Protein AF-A0A660UZK0-F1 (afdb_monomer_lite)

Radius of gyration: 23.17 Å; chains: 1; bounding box: 62×31×58 Å

Structure (mmCIF, N/CA/C/O backbone):
data_AF-A0A660UZK0-F1
#
_entry.id   AF-A0A660UZK0-F1
#
loop_
_atom_site.group_PDB
_atom_site.id
_atom_site.type_symbol
_atom_site.label_atom_id
_atom_site.label_alt_id
_atom_site.label_comp_id
_atom_site.label_asym_id
_atom_site.label_entity_id
_atom_site.label_seq_id
_atom_site.pdbx_PDB_ins_code
_atom_site.Cartn_x
_atom_site.Cartn_y
_atom_site.Cartn_z
_atom_site.occupancy
_atom_site.B_iso_or_equiv
_atom_site.auth_seq_id
_atom_site.auth_comp_id
_atom_site.auth_asym_id
_atom_site.auth_atom_id
_atom_site.pdbx_PDB_model_num
ATOM 1 N N . MET A 1 1 ? -9.752 9.242 16.791 1.00 92.81 1 MET A N 1
ATOM 2 C CA . MET A 1 1 ? -8.779 8.262 16.269 1.00 92.81 1 MET A CA 1
ATOM 3 C C . MET A 1 1 ? -9.130 7.954 14.830 1.00 92.81 1 MET A C 1
ATOM 5 O O . MET A 1 1 ? -10.308 8.045 14.494 1.00 92.81 1 MET A O 1
ATOM 9 N N . LEU A 1 2 ? -8.130 7.641 14.015 1.00 97.62 2 LEU A N 1
ATOM 10 C CA . LEU A 1 2 ? -8.290 7.288 12.608 1.00 97.62 2 LEU A CA 1
ATOM 11 C C . LEU A 1 2 ? -8.105 5.788 12.406 1.00 97.62 2 LEU A C 1
ATOM 13 O O . LEU A 1 2 ? -7.345 5.146 13.135 1.00 97.62 2 LEU A O 1
ATOM 17 N N . TYR A 1 3 ? -8.766 5.262 11.387 1.00 98.38 3 TYR A N 1
ATOM 18 C CA . TYR A 1 3 ? -8.668 3.874 10.959 1.00 98.38 3 TYR A CA 1
ATOM 19 C C . TYR A 1 3 ? -8.408 3.836 9.459 1.00 98.38 3 TYR A C 1
ATOM 21 O O . TYR A 1 3 ? -8.894 4.701 8.731 1.00 98.38 3 TYR A O 1
ATOM 29 N N . LEU A 1 4 ? -7.629 2.856 9.010 1.00 98.44 4 LEU A N 1
ATOM 30 C CA . LEU A 1 4 ? -7.339 2.624 7.598 1.00 98.44 4 LEU A CA 1
ATOM 31 C C . LEU A 1 4 ? -8.000 1.314 7.173 1.00 98.44 4 LEU A C 1
ATOM 33 O O . LEU A 1 4 ? -7.702 0.284 7.768 1.00 98.44 4 LEU A O 1
ATOM 37 N N . ARG A 1 5 ? -8.841 1.326 6.140 1.00 98.38 5 ARG A N 1
ATOM 38 C CA . ARG A 1 5 ? -9.357 0.108 5.491 1.00 98.38 5 ARG A CA 1
ATOM 39 C C . ARG A 1 5 ? -8.736 -0.036 4.112 1.00 98.38 5 ARG A C 1
ATOM 41 O O . ARG A 1 5 ? -8.718 0.939 3.366 1.00 98.38 5 ARG A O 1
ATOM 48 N N . LEU A 1 6 ? -8.290 -1.245 3.780 1.00 98.31 6 LEU A N 1
ATOM 49 C CA . LEU A 1 6 ? -7.852 -1.627 2.436 1.00 98.31 6 LEU A CA 1
ATOM 50 C C . LEU A 1 6 ? -8.943 -2.456 1.751 1.00 98.31 6 LEU A C 1
ATOM 52 O O . LEU A 1 6 ? -9.586 -3.277 2.409 1.00 98.31 6 LEU A O 1
ATOM 56 N N . PHE A 1 7 ? -9.177 -2.242 0.460 1.00 97.56 7 PHE A N 1
ATOM 57 C CA . PHE A 1 7 ? -10.188 -2.978 -0.304 1.00 97.56 7 PHE A CA 1
ATOM 58 C C . PHE A 1 7 ? -9.893 -2.929 -1.808 1.00 97.56 7 PHE A C 1
ATOM 60 O O . PHE A 1 7 ? -8.920 -2.315 -2.249 1.00 97.56 7 PHE A O 1
ATOM 67 N N . HIS A 1 8 ? -10.691 -3.660 -2.581 1.00 96.38 8 HIS A N 1
ATOM 68 C CA . HIS A 1 8 ? -10.450 -3.905 -4.002 1.00 96.38 8 HIS A CA 1
ATOM 69 C C . HIS A 1 8 ? -9.089 -4.559 -4.275 1.00 96.38 8 HIS A C 1
ATOM 71 O O . HIS A 1 8 ? -8.261 -4.074 -5.048 1.00 96.38 8 HIS A O 1
ATOM 77 N N . GLY A 1 9 ? -8.839 -5.651 -3.552 1.00 96.50 9 GLY A N 1
ATOM 78 C CA . GLY A 1 9 ? -7.602 -6.417 -3.585 1.00 96.50 9 GLY A CA 1
ATOM 79 C C . GLY A 1 9 ? -7.516 -7.429 -4.727 1.00 96.50 9 GLY A C 1
ATOM 80 O O . GLY A 1 9 ? -8.504 -8.071 -5.084 1.00 96.50 9 GLY A O 1
ATOM 81 N N . ARG A 1 10 ? -6.296 -7.609 -5.242 1.00 94.69 10 ARG A N 1
ATOM 82 C CA . ARG A 1 10 ? -5.900 -8.609 -6.251 1.00 94.69 10 ARG A CA 1
ATOM 83 C C . ARG A 1 10 ? -4.543 -9.214 -5.916 1.00 94.69 10 ARG A C 1
ATOM 85 O O . ARG A 1 10 ? -3.696 -8.552 -5.321 1.00 94.69 10 ARG A O 1
ATOM 92 N N . THR A 1 11 ? -4.320 -10.472 -6.285 1.00 93.62 11 THR A N 1
ATOM 93 C CA . THR A 1 11 ? -3.037 -11.159 -6.031 1.00 93.62 11 THR A CA 1
ATOM 94 C C . THR A 1 11 ? -2.010 -10.925 -7.137 1.00 93.62 11 THR A C 1
ATOM 96 O O . THR A 1 11 ? -0.811 -11.044 -6.894 1.00 93.62 11 THR A O 1
ATOM 99 N N . ASP A 1 12 ? -2.468 -10.584 -8.344 1.00 89.62 12 ASP A N 1
ATOM 100 C CA . ASP A 1 12 ? -1.622 -10.113 -9.439 1.00 89.62 12 ASP A CA 1
ATOM 101 C C . ASP A 1 12 ? -1.961 -8.639 -9.730 1.00 89.62 12 ASP A C 1
ATOM 103 O O . ASP A 1 12 ? -3.093 -8.341 -10.115 1.00 89.62 12 ASP A O 1
ATOM 107 N N . PRO A 1 13 ? -1.020 -7.695 -9.542 1.00 86.88 13 PRO A N 1
ATOM 108 C CA . PRO A 1 13 ? -1.272 -6.274 -9.776 1.00 86.88 13 PRO A CA 1
ATOM 109 C C . PRO A 1 13 ? -1.519 -5.933 -11.253 1.00 86.88 13 PRO A C 1
ATOM 111 O O . PRO A 1 13 ? -2.005 -4.843 -11.537 1.00 86.88 13 PRO A O 1
ATOM 114 N N . ALA A 1 14 ? -1.176 -6.824 -12.191 1.00 84.44 14 ALA A N 1
ATOM 115 C CA . ALA A 1 14 ? -1.441 -6.650 -13.621 1.00 84.44 14 ALA A CA 1
ATOM 116 C C . ALA A 1 14 ? -2.736 -7.338 -14.084 1.00 84.44 14 ALA A C 1
ATOM 118 O O . ALA A 1 14 ? -3.030 -7.341 -15.280 1.00 84.44 14 ALA A O 1
ATOM 119 N N . GLN A 1 15 ? -3.483 -7.950 -13.162 1.00 84.81 15 GLN A N 1
ATOM 120 C CA . GLN A 1 15 ? -4.738 -8.615 -13.472 1.00 84.81 15 GLN A CA 1
ATOM 121 C C . GLN A 1 15 ? -5.781 -7.603 -13.956 1.00 84.81 15 GLN A C 1
ATOM 123 O O . GLN A 1 15 ? -6.086 -6.642 -13.251 1.00 84.81 15 GLN A O 1
ATOM 128 N N . ASP A 1 16 ? -6.360 -7.865 -15.128 1.00 86.62 16 ASP A N 1
ATOM 129 C CA . ASP A 1 16 ? -7.579 -7.192 -15.574 1.00 86.62 16 ASP A CA 1
ATOM 130 C C . ASP A 1 16 ? -8.767 -7.728 -14.763 1.00 86.62 16 ASP A C 1
ATOM 132 O O . ASP A 1 16 ? -8.907 -8.946 -14.590 1.00 86.62 16 ASP A O 1
ATOM 136 N N . MET A 1 17 ? -9.566 -6.829 -14.193 1.00 83.94 17 MET A N 1
ATOM 137 C CA . MET A 1 17 ? -10.602 -7.181 -13.224 1.00 83.94 17 MET A CA 1
ATOM 138 C C . MET A 1 17 ? -11.983 -6.782 -13.722 1.00 83.94 17 MET A C 1
ATOM 140 O O . MET A 1 17 ? -12.270 -5.602 -13.903 1.00 83.94 17 MET A O 1
ATOM 144 N N . ASP A 1 18 ? -12.853 -7.782 -13.850 1.00 86.81 18 ASP A N 1
ATOM 145 C CA . ASP A 1 18 ? -14.272 -7.599 -14.167 1.00 86.81 18 ASP A CA 1
ATOM 146 C C . ASP A 1 18 ? -15.151 -7.461 -12.904 1.00 86.81 18 ASP A C 1
ATOM 148 O O . ASP A 1 18 ? -16.352 -7.200 -13.002 1.00 86.81 18 ASP A O 1
ATOM 152 N N . ASP A 1 19 ? -14.575 -7.655 -11.711 1.00 91.62 19 ASP A N 1
ATOM 153 C CA . ASP A 1 19 ? -15.240 -7.528 -10.412 1.00 91.62 19 ASP A CA 1
ATOM 154 C C . ASP A 1 19 ? -14.533 -6.518 -9.486 1.00 91.62 19 ASP A C 1
ATOM 156 O O . ASP A 1 19 ? -13.556 -5.868 -9.856 1.00 91.62 19 ASP A O 1
ATOM 160 N N . TRP A 1 20 ? -15.060 -6.359 -8.268 1.00 92.31 20 TRP A N 1
ATOM 161 C CA . TRP A 1 20 ? -14.530 -5.431 -7.267 1.00 92.31 20 TRP A CA 1
ATOM 162 C C . TRP A 1 20 ? -13.348 -5.994 -6.464 1.00 92.31 20 TRP A C 1
ATOM 164 O O . TRP A 1 20 ? -12.803 -5.274 -5.640 1.00 92.31 20 TRP A O 1
ATOM 174 N N . GLY A 1 21 ? -12.935 -7.248 -6.655 1.00 95.19 21 GLY A N 1
ATOM 175 C CA . GLY A 1 21 ? -11.839 -7.864 -5.902 1.00 95.19 21 GLY A CA 1
ATOM 176 C C . GLY A 1 21 ? -12.131 -8.159 -4.430 1.00 95.19 21 GLY A C 1
ATOM 177 O O . GLY A 1 21 ? -13.281 -8.261 -3.999 1.00 95.19 21 GLY A O 1
ATOM 178 N N . SER A 1 22 ? -11.066 -8.366 -3.650 1.00 95.81 22 SER A N 1
ATOM 179 C CA . SER A 1 22 ? -11.168 -8.788 -2.247 1.00 95.81 22 SER A CA 1
ATOM 180 C C . SER A 1 22 ? -11.141 -7.622 -1.262 1.00 95.81 22 SER A C 1
ATOM 182 O O . SER A 1 22 ? -10.348 -6.688 -1.401 1.00 95.81 22 SER A O 1
ATOM 184 N N . ASP A 1 23 ? -11.921 -7.732 -0.190 1.00 97.00 23 ASP A N 1
ATOM 185 C CA . ASP A 1 23 ? -11.755 -6.879 0.984 1.00 97.00 23 ASP A CA 1
ATOM 186 C C . ASP A 1 23 ? -10.453 -7.183 1.728 1.00 97.00 23 ASP A C 1
ATOM 188 O O . ASP A 1 23 ? -9.996 -8.327 1.789 1.00 97.00 23 ASP A O 1
ATOM 192 N N . GLY A 1 24 ? -9.865 -6.136 2.300 1.00 97.38 24 GLY A N 1
ATOM 193 C CA . GLY A 1 24 ? -8.627 -6.194 3.058 1.00 97.38 24 GLY A CA 1
ATOM 194 C C . GLY A 1 24 ? -8.803 -5.913 4.549 1.00 97.38 24 GLY A C 1
ATOM 195 O O . GLY A 1 24 ? -9.921 -5.823 5.065 1.00 97.38 24 GLY A O 1
ATOM 196 N N . PRO A 1 25 ? -7.680 -5.783 5.271 1.00 98.31 25 PRO A N 1
ATOM 197 C CA . PRO A 1 25 ? -7.691 -5.482 6.693 1.00 98.31 25 PRO A CA 1
ATOM 198 C C . PRO A 1 25 ? -8.172 -4.057 6.986 1.00 98.31 25 PRO A C 1
ATOM 200 O O . PRO A 1 25 ? -8.035 -3.136 6.175 1.00 98.31 25 PRO A O 1
ATOM 203 N N . VAL A 1 26 ? -8.666 -3.880 8.212 1.00 98.62 26 VAL A N 1
ATOM 204 C CA . VAL A 1 26 ? -8.851 -2.568 8.837 1.00 98.62 26 VAL A CA 1
ATOM 205 C C . VAL A 1 26 ? -7.839 -2.408 9.961 1.00 98.62 26 VAL A C 1
ATOM 207 O O . VAL A 1 26 ? -7.800 -3.227 10.876 1.00 98.62 26 VAL A O 1
ATOM 210 N N . PHE A 1 27 ? -7.034 -1.355 9.913 1.00 98.44 27 PHE A N 1
ATOM 211 C CA . PHE A 1 27 ? -6.002 -1.063 10.898 1.00 98.44 27 PHE A CA 1
ATOM 212 C C . PHE A 1 27 ? -6.338 0.179 11.720 1.00 98.44 27 PHE A C 1
ATOM 214 O O . PHE A 1 27 ? -7.015 1.096 11.255 1.00 98.44 27 PHE A O 1
ATOM 221 N N . GLY A 1 28 ? -5.811 0.218 12.938 1.00 97.12 28 GLY A N 1
ATOM 222 C CA . GLY A 1 28 ? -5.932 1.339 13.859 1.00 97.12 28 GLY A CA 1
ATOM 223 C C . GLY A 1 28 ? -6.148 0.870 15.297 1.00 97.12 28 GLY A C 1
ATOM 224 O O . GLY A 1 28 ? -6.142 -0.333 15.567 1.00 97.12 28 GLY A O 1
ATOM 225 N N . PRO A 1 29 ? -6.360 1.808 16.231 1.00 97.75 29 PRO A N 1
ATOM 226 C CA . PRO A 1 29 ? -6.466 3.253 16.012 1.00 97.75 29 PRO A CA 1
ATOM 227 C C . PRO A 1 29 ? -5.118 3.940 15.728 1.00 97.75 29 PRO A C 1
ATOM 229 O O . PRO A 1 29 ? -4.108 3.617 16.347 1.00 97.75 29 PRO A O 1
ATOM 232 N N . TYR A 1 30 ? -5.135 4.953 14.860 1.00 98.12 30 TYR A N 1
ATOM 233 C CA . TYR A 1 30 ? -3.993 5.822 14.559 1.00 98.12 30 TYR A CA 1
ATOM 234 C C . TYR A 1 30 ? -4.277 7.292 14.887 1.00 98.12 30 TYR A C 1
ATOM 236 O O . TYR A 1 30 ? -5.423 7.755 14.864 1.00 98.12 30 TYR A O 1
ATOM 244 N N . LEU A 1 31 ? -3.213 8.036 15.187 1.00 97.69 31 LEU A N 1
ATOM 245 C CA . LEU A 1 31 ? -3.231 9.483 15.400 1.00 97.69 31 LEU A CA 1
ATOM 246 C C . LEU A 1 31 ? -3.283 10.251 14.076 1.00 97.69 31 LEU A C 1
ATOM 248 O O . LEU A 1 31 ? -3.973 11.262 13.976 1.00 97.69 31 LEU A O 1
ATOM 252 N N . PHE A 1 32 ? -2.561 9.766 13.065 1.00 96.62 32 PHE A N 1
ATOM 253 C CA . PHE A 1 32 ? -2.515 10.354 11.730 1.00 96.62 32 PHE A CA 1
ATOM 254 C C . PHE A 1 32 ? -2.322 9.273 10.664 1.00 96.62 32 PHE A C 1
ATOM 256 O O . PHE A 1 32 ? -1.793 8.197 10.941 1.00 96.62 32 PHE A O 1
ATOM 263 N N . CYS A 1 33 ? -2.700 9.606 9.433 1.00 97.12 33 CYS A N 1
ATOM 264 C CA . CYS A 1 33 ? -2.328 8.886 8.224 1.00 97.12 33 CYS A CA 1
ATOM 265 C C . CYS A 1 33 ? -1.784 9.914 7.232 1.00 97.12 33 CYS A C 1
ATOM 267 O O . CYS A 1 33 ? -2.460 10.906 6.957 1.00 97.12 33 CYS A O 1
ATOM 269 N N . HIS A 1 34 ? -0.581 9.703 6.702 1.00 94.69 34 HIS A N 1
ATOM 270 C CA . HIS A 1 34 ? -0.047 10.548 5.635 1.00 94.69 34 HIS A CA 1
ATOM 271 C C . HIS A 1 34 ? 0.482 9.716 4.473 1.00 94.69 34 HIS A C 1
ATOM 273 O O . HIS A 1 34 ? 1.009 8.622 4.661 1.00 94.69 34 HIS A O 1
ATOM 279 N N . THR A 1 35 ? 0.325 10.255 3.269 1.00 93.38 35 THR A N 1
ATOM 280 C CA . THR A 1 35 ? 0.879 9.668 2.049 1.00 93.38 35 THR A CA 1
ATOM 281 C C . THR A 1 35 ? 2.083 10.493 1.635 1.00 93.38 35 THR A C 1
ATOM 283 O O . THR A 1 35 ? 1.978 11.717 1.538 1.00 93.38 35 THR A O 1
ATOM 286 N N . THR A 1 36 ? 3.216 9.844 1.391 1.00 89.06 36 THR A N 1
ATOM 287 C CA . THR A 1 36 ? 4.448 10.518 0.961 1.00 89.06 36 THR A CA 1
ATOM 288 C C . THR A 1 36 ? 4.806 10.059 -0.446 1.00 89.06 36 THR A C 1
ATOM 290 O O . THR A 1 36 ? 4.913 8.861 -0.683 1.00 89.06 36 THR A O 1
ATOM 293 N N . TYR A 1 37 ? 4.936 11.008 -1.382 1.00 87.19 37 TYR A N 1
ATOM 294 C CA . TYR A 1 37 ? 5.317 10.792 -2.792 1.00 87.19 37 TYR A CA 1
ATOM 295 C C . TYR A 1 37 ? 4.590 9.642 -3.506 1.00 87.19 37 TYR A C 1
ATOM 297 O O . TYR A 1 37 ? 5.157 9.012 -4.392 1.00 87.19 37 TYR A O 1
ATOM 305 N N . ASN A 1 38 ? 3.351 9.345 -3.099 1.00 83.62 38 ASN A N 1
ATOM 306 C CA . ASN A 1 38 ? 2.580 8.206 -3.597 1.00 83.62 38 ASN A CA 1
ATOM 307 C C . ASN A 1 38 ? 3.327 6.855 -3.513 1.00 83.62 38 ASN A C 1
ATOM 309 O O . ASN A 1 38 ? 3.069 5.951 -4.298 1.00 83.62 38 ASN A O 1
ATOM 313 N N . CYS A 1 39 ? 4.279 6.718 -2.584 1.00 85.88 39 CYS A N 1
ATOM 314 C CA . CYS A 1 39 ? 5.099 5.514 -2.440 1.00 85.88 39 CYS A CA 1
ATOM 315 C C . CYS A 1 39 ? 4.944 4.851 -1.067 1.00 85.88 39 CYS A C 1
ATOM 317 O O . CYS A 1 39 ? 5.149 3.642 -0.940 1.00 85.88 39 CYS A O 1
ATOM 319 N N . SER A 1 40 ? 4.532 5.604 -0.045 1.00 92.12 40 SER A N 1
ATOM 320 C CA . SER A 1 40 ? 4.217 5.034 1.262 1.00 92.12 40 SER A CA 1
ATOM 321 C C . SER A 1 40 ? 3.051 5.724 1.959 1.00 92.12 40 SER A C 1
ATOM 323 O O . SER A 1 40 ? 2.864 6.943 1.867 1.00 92.12 40 SER A O 1
ATOM 325 N N . LEU A 1 41 ? 2.287 4.912 2.689 1.00 96.38 41 LEU A N 1
ATOM 326 C CA . LEU A 1 41 ? 1.341 5.350 3.705 1.00 96.38 41 LEU A CA 1
ATOM 327 C C . LEU A 1 41 ? 1.994 5.130 5.062 1.00 96.38 41 LEU A C 1
ATOM 329 O O . LEU A 1 41 ? 2.370 3.998 5.374 1.00 96.38 41 LEU A O 1
ATOM 333 N N . ARG A 1 42 ? 2.093 6.175 5.886 1.00 97.06 42 ARG A N 1
ATOM 334 C CA . ARG A 1 42 ? 2.512 6.007 7.283 1.00 97.06 42 ARG A CA 1
ATOM 335 C C . ARG A 1 42 ? 1.408 6.361 8.258 1.00 97.06 42 ARG A C 1
ATOM 337 O O . ARG A 1 42 ? 0.669 7.331 8.066 1.00 97.06 42 ARG A O 1
ATOM 344 N N . LEU A 1 43 ? 1.332 5.550 9.301 1.00 97.81 43 LEU A N 1
ATOM 345 C CA . LEU A 1 43 ? 0.234 5.483 10.246 1.00 97.81 43 LEU A CA 1
ATOM 346 C C . LEU A 1 43 ? 0.807 5.700 11.647 1.00 97.81 43 LEU A C 1
ATOM 348 O O . LEU A 1 43 ? 1.491 4.840 12.204 1.00 97.81 43 LEU A O 1
ATOM 352 N N . GLY A 1 44 ? 0.588 6.895 12.191 1.00 97.44 44 GLY A N 1
ATOM 353 C CA . GLY A 1 44 ? 1.143 7.289 13.483 1.00 97.44 44 GLY A CA 1
ATOM 354 C C . GLY A 1 44 ? 0.425 6.612 14.638 1.00 97.44 44 GLY A C 1
ATOM 355 O O . GLY A 1 44 ? -0.792 6.747 14.772 1.00 97.44 44 GLY A O 1
ATOM 356 N N . ARG A 1 45 ? 1.167 5.916 15.493 1.00 96.12 45 ARG A N 1
ATOM 357 C CA . ARG A 1 45 ? 0.642 5.264 16.697 1.00 96.12 45 ARG A CA 1
ATOM 358 C C . ARG A 1 45 ? 0.755 6.182 17.911 1.00 96.12 45 ARG A C 1
ATOM 360 O O . ARG A 1 45 ? 1.469 7.179 17.894 1.00 96.12 45 ARG A O 1
ATOM 367 N N . SER A 1 46 ? 0.046 5.839 18.985 1.00 94.44 46 SER A N 1
ATOM 368 C CA . SER A 1 46 ? 0.054 6.610 20.235 1.00 94.44 46 SER A CA 1
ATOM 369 C C . SER A 1 46 ? 1.330 6.465 21.068 1.00 94.44 46 SER A C 1
ATOM 371 O O . SER A 1 46 ? 1.508 7.207 22.025 1.00 94.44 46 SER A O 1
ATOM 373 N N . ASP A 1 47 ? 2.180 5.491 20.751 1.00 94.00 47 ASP A N 1
ATOM 374 C CA . ASP A 1 47 ? 3.441 5.195 21.439 1.00 94.00 47 ASP A CA 1
ATOM 375 C C . ASP A 1 47 ? 4.661 5.753 20.689 1.00 94.00 47 ASP A C 1
ATOM 377 O O . ASP A 1 47 ? 5.743 5.175 20.746 1.00 94.00 47 ASP A O 1
ATOM 381 N N . ASP A 1 48 ? 4.462 6.838 19.935 1.00 87.00 48 ASP A N 1
ATOM 382 C CA . ASP A 1 48 ? 5.439 7.469 19.033 1.00 87.00 48 ASP A CA 1
ATOM 383 C C . ASP A 1 48 ? 5.964 6.554 17.902 1.00 87.00 48 ASP A C 1
ATOM 385 O O . ASP A 1 48 ? 6.826 6.949 17.113 1.00 87.00 48 ASP A O 1
ATOM 389 N N . GLY A 1 49 ? 5.419 5.339 17.777 1.00 93.06 49 GLY A N 1
ATOM 390 C CA . GLY A 1 49 ? 5.692 4.411 16.687 1.00 93.06 49 GLY A CA 1
ATOM 391 C C . GLY A 1 49 ? 4.967 4.775 15.390 1.00 93.06 49 GLY A C 1
ATOM 392 O O . GLY A 1 49 ? 4.031 5.580 15.358 1.00 93.06 49 GLY A O 1
ATOM 393 N N . CYS A 1 50 ? 5.377 4.137 14.296 1.00 95.56 50 CYS A N 1
ATOM 394 C CA . CYS A 1 50 ? 4.756 4.323 12.993 1.00 95.56 50 CYS A CA 1
ATOM 395 C C . CYS A 1 50 ? 4.668 2.988 12.254 1.00 95.56 50 CYS A C 1
ATOM 397 O O . CYS A 1 50 ? 5.690 2.323 12.070 1.00 95.56 50 CYS A O 1
ATOM 399 N N . ASP A 1 51 ? 3.461 2.616 11.832 1.00 97.50 51 ASP A N 1
ATOM 400 C CA . ASP A 1 51 ? 3.272 1.525 10.877 1.00 97.50 51 ASP A CA 1
ATOM 401 C C . ASP A 1 51 ? 3.394 2.102 9.456 1.00 97.50 51 ASP A C 1
ATOM 403 O O . ASP A 1 51 ? 3.032 3.256 9.211 1.00 97.50 51 ASP A O 1
ATOM 407 N N . GLU A 1 52 ? 3.923 1.323 8.513 1.00 97.19 52 GLU A N 1
ATOM 408 C CA . GLU A 1 52 ? 4.210 1.792 7.155 1.00 97.19 52 GLU A CA 1
ATOM 409 C C . GLU A 1 52 ? 3.774 0.748 6.127 1.00 97.19 52 GLU A C 1
ATOM 411 O O . GLU A 1 52 ? 4.222 -0.396 6.152 1.00 97.19 52 GLU A O 1
ATOM 416 N N . LEU A 1 53 ? 2.905 1.158 5.205 1.00 97.44 53 LEU A N 1
ATOM 417 C CA . LEU A 1 53 ? 2.486 0.353 4.063 1.00 97.44 53 LEU A CA 1
ATOM 418 C C . LEU A 1 53 ? 3.134 0.908 2.798 1.00 97.44 53 LEU A C 1
ATOM 420 O O . LEU A 1 53 ? 3.202 2.123 2.597 1.00 97.44 53 LEU A O 1
ATOM 424 N N . THR A 1 54 ? 3.594 0.010 1.931 1.00 94.38 54 THR A N 1
ATOM 425 C CA . THR A 1 54 ? 4.162 0.394 0.635 1.00 94.38 54 THR A CA 1
ATOM 426 C C . THR A 1 54 ? 3.051 0.514 -0.399 1.00 94.38 54 THR A C 1
ATOM 428 O O . THR A 1 54 ? 2.248 -0.411 -0.548 1.00 94.38 54 THR A O 1
ATOM 431 N N . ILE A 1 55 ? 3.048 1.615 -1.148 1.00 91.81 55 ILE A N 1
ATOM 432 C CA . ILE A 1 55 ? 2.289 1.718 -2.395 1.00 91.81 55 ILE A CA 1
ATOM 433 C C . ILE A 1 55 ? 3.175 1.096 -3.484 1.00 91.81 55 ILE A C 1
ATOM 435 O O . ILE A 1 55 ? 4.224 1.629 -3.842 1.00 91.81 55 ILE A O 1
ATOM 439 N N . ALA A 1 56 ? 2.817 -0.112 -3.910 1.00 84.69 56 ALA A N 1
ATOM 440 C CA . ALA A 1 56 ? 3.508 -0.902 -4.912 1.00 84.69 56 ALA A CA 1
ATOM 441 C C . ALA A 1 56 ? 2.930 -0.649 -6.313 1.00 84.69 56 ALA A C 1
ATOM 443 O O . ALA A 1 56 ? 1.718 -0.647 -6.518 1.00 84.69 56 ALA A O 1
ATOM 444 N N . GLY A 1 57 ? 3.814 -0.514 -7.306 1.00 74.75 57 GLY A N 1
ATOM 445 C CA . GLY A 1 57 ? 3.399 -0.119 -8.654 1.00 74.75 57 GLY A CA 1
ATOM 446 C C . GLY A 1 57 ? 3.028 1.369 -8.709 1.00 74.75 57 GLY A C 1
ATOM 447 O O . GLY A 1 57 ? 3.599 2.143 -7.941 1.00 74.75 57 GLY A O 1
ATOM 448 N N . PRO A 1 58 ? 2.139 1.790 -9.626 1.00 70.94 58 PRO A N 1
ATOM 449 C CA . PRO A 1 58 ? 1.741 3.192 -9.720 1.00 70.94 58 PRO A CA 1
ATOM 450 C C . PRO A 1 58 ? 0.764 3.640 -8.619 1.00 70.94 58 PRO A C 1
ATOM 452 O O . PRO A 1 58 ? 0.753 4.825 -8.296 1.00 70.94 58 PRO A O 1
ATOM 455 N N . ASP A 1 59 ? -0.062 2.746 -8.063 1.00 85.69 59 ASP A N 1
ATOM 456 C CA . ASP A 1 59 ? -1.269 3.169 -7.332 1.00 85.69 59 ASP A CA 1
ATOM 457 C C . ASP A 1 59 ? -1.843 2.171 -6.301 1.00 85.69 59 ASP A C 1
ATOM 459 O O . ASP A 1 59 ? -2.895 2.446 -5.736 1.00 85.69 59 ASP A O 1
ATOM 463 N N . MET A 1 60 ? -1.190 1.040 -5.999 1.00 93.81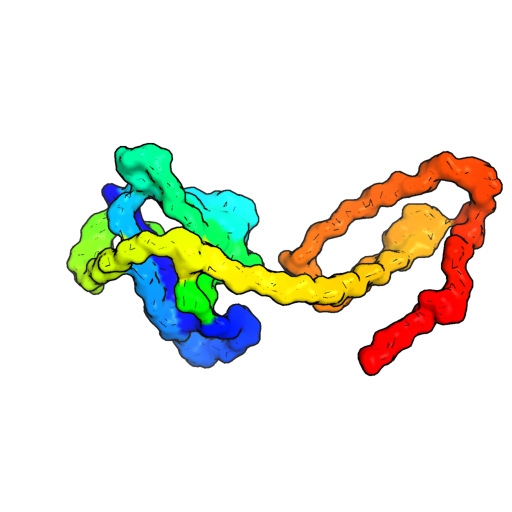 60 MET A N 1
ATOM 464 C CA . MET A 1 60 ? -1.783 0.001 -5.135 1.00 93.81 60 MET A CA 1
ATOM 465 C C . MET A 1 60 ? -1.073 -0.170 -3.798 1.00 93.81 60 MET A C 1
ATOM 467 O O . MET A 1 60 ? 0.142 -0.319 -3.751 1.00 93.81 60 MET A O 1
ATOM 471 N N . VAL A 1 61 ? -1.815 -0.284 -2.699 1.00 97.12 61 VAL A N 1
ATOM 472 C CA . VAL A 1 61 ? -1.234 -0.601 -1.383 1.00 97.12 61 VAL A CA 1
ATOM 473 C C . VAL A 1 61 ? -1.009 -2.105 -1.264 1.00 97.12 61 VAL A C 1
ATOM 475 O O . VAL A 1 61 ? -1.930 -2.889 -1.476 1.00 97.12 61 VAL A O 1
ATOM 478 N N . TYR A 1 62 ? 0.198 -2.531 -0.895 1.00 96.69 62 TYR A N 1
ATOM 479 C CA . TYR A 1 62 ? 0.491 -3.949 -0.679 1.00 96.69 62 TYR A CA 1
ATOM 480 C C . TYR A 1 62 ? 0.312 -4.364 0.787 1.00 96.69 62 TYR A C 1
ATOM 482 O O . TYR A 1 62 ? 0.863 -3.723 1.688 1.00 96.69 62 TYR A O 1
ATOM 490 N N . TYR A 1 63 ? -0.372 -5.488 1.021 1.00 98.06 63 TYR A N 1
ATOM 491 C CA . TYR A 1 63 ? -0.361 -6.180 2.310 1.00 98.06 63 TYR A CA 1
ATOM 492 C C . TYR A 1 63 ? -0.681 -7.679 2.162 1.00 98.06 63 TYR A C 1
ATOM 494 O O . TYR A 1 63 ? -1.688 -8.049 1.565 1.00 98.06 63 TYR A O 1
ATOM 502 N N . ASP A 1 64 ? 0.161 -8.540 2.737 1.00 97.12 64 ASP A N 1
ATOM 503 C CA . ASP A 1 64 ? -0.016 -10.001 2.846 1.00 97.12 64 ASP A CA 1
ATOM 504 C C . ASP A 1 64 ? -0.280 -10.725 1.511 1.00 97.12 64 ASP A C 1
ATOM 506 O O . ASP A 1 64 ? -1.138 -11.597 1.405 1.00 97.12 64 ASP A O 1
ATOM 510 N N . GLY A 1 65 ? 0.450 -10.345 0.460 1.00 95.62 65 GLY A N 1
ATOM 511 C CA . GLY A 1 65 ? 0.310 -10.943 -0.873 1.00 95.62 65 GLY A CA 1
ATOM 512 C C . GLY A 1 65 ? -0.821 -10.356 -1.718 1.00 95.62 65 GLY A C 1
ATOM 513 O O . GLY A 1 65 ? -1.036 -10.823 -2.836 1.00 95.62 65 GLY A O 1
ATOM 514 N N . VAL A 1 66 ? -1.519 -9.335 -1.216 1.00 97.06 66 VAL A N 1
ATOM 515 C CA . VAL A 1 66 ? -2.626 -8.668 -1.907 1.00 97.06 66 VAL A CA 1
ATOM 516 C C . VAL A 1 66 ? -2.256 -7.219 -2.216 1.00 97.06 66 VAL A C 1
ATOM 518 O O . VAL A 1 66 ? -1.670 -6.518 -1.388 1.00 97.06 66 VAL A O 1
ATOM 521 N N . TYR A 1 67 ? -2.607 -6.780 -3.420 1.00 96.12 67 TYR A N 1
ATOM 522 C CA . TYR A 1 67 ? -2.465 -5.418 -3.918 1.00 96.12 67 TYR A CA 1
ATOM 523 C C . TYR A 1 67 ? -3.847 -4.768 -3.932 1.00 96.12 67 TYR A C 1
ATOM 525 O O . TYR A 1 67 ? -4.705 -5.168 -4.715 1.00 96.12 67 TYR A O 1
ATOM 533 N N . TYR A 1 68 ? -4.076 -3.807 -3.046 1.00 97.56 68 TYR A N 1
ATOM 534 C CA . TYR A 1 68 ? -5.355 -3.123 -2.878 1.00 97.56 68 TYR A CA 1
ATOM 535 C C . TYR A 1 68 ? -5.387 -1.862 -3.727 1.00 97.56 68 TYR A C 1
ATOM 537 O O . TYR A 1 68 ? -4.508 -1.008 -3.589 1.00 97.56 68 TYR A O 1
ATOM 545 N N . GLY A 1 69 ? -6.381 -1.771 -4.611 1.00 94.81 69 GLY A N 1
ATOM 546 C CA . GLY A 1 69 ? -6.589 -0.597 -5.456 1.00 94.81 69 GLY A CA 1
ATOM 547 C C . GLY A 1 69 ? -7.036 0.629 -4.668 1.00 94.81 69 GLY A C 1
ATOM 548 O O . GLY A 1 69 ? -6.654 1.735 -5.023 1.00 94.81 69 GLY A O 1
ATOM 549 N N . ASP A 1 70 ? -7.768 0.420 -3.572 1.00 95.50 70 ASP A N 1
ATOM 550 C CA . ASP A 1 70 ? -8.330 1.508 -2.785 1.00 95.50 70 ASP A CA 1
ATOM 551 C C . ASP A 1 70 ? -8.010 1.373 -1.295 1.00 95.50 70 ASP A C 1
ATOM 553 O O . ASP A 1 70 ? -7.888 0.282 -0.720 1.00 95.50 70 ASP A O 1
ATOM 557 N N . TRP A 1 71 ? -7.930 2.530 -0.645 1.00 96.81 71 TRP A N 1
ATOM 558 C CA . TRP A 1 71 ? -7.903 2.638 0.802 1.00 96.81 71 TRP A CA 1
ATOM 559 C C . TRP A 1 71 ? -8.780 3.793 1.273 1.00 96.81 71 TRP A C 1
ATOM 561 O O . TRP A 1 71 ? -8.966 4.798 0.591 1.00 96.81 71 TRP A O 1
ATOM 571 N N . SER A 1 72 ? -9.334 3.657 2.472 1.00 97.25 72 SER A N 1
ATOM 572 C CA . SER A 1 72 ? -10.115 4.712 3.120 1.00 97.25 72 SER A CA 1
ATOM 573 C C . SER A 1 72 ? -9.564 4.999 4.500 1.00 97.25 72 SER A C 1
ATOM 575 O O . SER A 1 72 ? -9.217 4.077 5.238 1.00 97.25 72 SER A O 1
ATOM 577 N N . VAL A 1 73 ? -9.521 6.283 4.848 1.00 97.81 73 VAL A N 1
ATOM 578 C CA . VAL A 1 73 ? -9.204 6.760 6.193 1.00 97.81 73 VAL A CA 1
ATOM 579 C C . VAL A 1 73 ? -10.480 7.328 6.798 1.00 97.81 73 VAL A C 1
ATOM 581 O O . VAL A 1 73 ? -11.080 8.229 6.217 1.00 97.81 73 VAL A O 1
ATOM 584 N N . PHE A 1 74 ? -10.901 6.802 7.944 1.00 98.00 74 PHE A N 1
ATOM 585 C CA . PHE A 1 74 ? -12.190 7.141 8.554 1.00 98.00 74 PHE A CA 1
ATOM 586 C C . PHE A 1 74 ? -12.113 7.194 10.086 1.00 98.00 74 PHE A C 1
ATOM 588 O O . PHE A 1 74 ? -11.076 6.883 10.684 1.00 98.00 74 PHE A O 1
ATOM 595 N N . GLY A 1 75 ? -13.192 7.659 10.720 1.00 98.00 75 GLY A N 1
ATOM 596 C CA . GLY A 1 75 ? -13.284 7.864 12.159 1.00 98.00 75 GLY A CA 1
ATOM 597 C C . GLY A 1 75 ? -13.888 6.680 12.915 1.00 98.00 75 GLY A C 1
ATOM 598 O O . GLY A 1 75 ? -14.176 5.612 12.390 1.00 98.00 75 GLY A O 1
ATOM 599 N N . GLU A 1 76 ? -14.075 6.856 14.220 1.00 96.94 76 GLU A N 1
ATOM 600 C CA . GLU A 1 76 ? -14.652 5.809 15.073 1.00 96.94 76 GLU A CA 1
ATOM 601 C C . GLU A 1 76 ? -16.156 5.595 14.838 1.00 96.94 76 GLU A C 1
ATOM 603 O O . GLU A 1 76 ? -16.674 4.525 15.156 1.00 96.94 76 GLU A O 1
ATOM 608 N N . ALA A 1 77 ? -16.857 6.599 14.304 1.00 97.00 77 ALA A N 1
ATOM 609 C CA . ALA A 1 77 ? -18.279 6.491 13.996 1.00 97.00 77 ALA A CA 1
ATOM 610 C C . ALA A 1 77 ? -18.510 5.435 12.908 1.00 97.00 77 ALA A C 1
ATOM 612 O O . ALA A 1 77 ? -19.241 4.474 13.145 1.00 97.00 77 ALA A O 1
ATOM 613 N N . GLU A 1 78 ? -17.790 5.548 11.791 1.00 97.06 78 GLU A N 1
ATOM 614 C CA . GLU A 1 78 ? -17.904 4.634 10.653 1.00 97.06 78 GLU A CA 1
ATOM 615 C C . GLU A 1 78 ? -17.408 3.226 11.021 1.00 97.06 78 GLU A C 1
ATOM 617 O O . GLU A 1 78 ? -18.028 2.236 10.646 1.00 97.06 78 GLU A O 1
ATOM 622 N N . LEU A 1 79 ? -16.368 3.107 11.864 1.00 97.06 79 LEU A N 1
ATOM 623 C CA . LEU A 1 79 ? -15.922 1.803 12.383 1.00 97.06 79 LEU A CA 1
ATOM 624 C C . LEU A 1 79 ? -17.064 1.024 13.057 1.00 97.06 79 LEU A C 1
ATOM 626 O O . LEU A 1 79 ? -17.178 -0.191 12.883 1.00 97.06 79 LEU A O 1
ATOM 630 N N . LYS A 1 80 ? -17.879 1.718 13.862 1.00 95.81 80 LYS A N 1
ATOM 631 C CA . LYS A 1 80 ? -18.977 1.115 14.630 1.00 95.81 80 LYS A CA 1
ATOM 632 C C . LYS A 1 80 ? -20.211 0.875 13.774 1.00 95.81 80 LYS A C 1
ATOM 634 O O . LYS A 1 80 ? -20.838 -0.167 13.938 1.00 95.81 80 LYS A O 1
ATOM 639 N N . GLU A 1 81 ? -20.556 1.831 12.917 1.00 96.06 81 GLU A N 1
ATOM 640 C CA . GLU A 1 81 ? -21.739 1.764 12.057 1.00 96.06 81 GLU A CA 1
ATOM 641 C C . GLU A 1 81 ? -21.629 0.625 11.040 1.00 96.06 81 GLU A C 1
ATOM 643 O O . GLU A 1 81 ? -22.533 -0.207 10.959 1.00 96.06 81 GLU A O 1
ATOM 648 N N . ASP A 1 82 ? -20.482 0.511 10.370 1.00 94.06 82 ASP A N 1
ATOM 649 C CA . ASP A 1 82 ? -20.242 -0.530 9.364 1.00 94.06 82 ASP A CA 1
ATOM 650 C C . ASP A 1 82 ? -19.800 -1.869 9.984 1.00 94.06 82 ASP A C 1
ATOM 652 O O . ASP A 1 82 ? -19.704 -2.892 9.302 1.00 94.06 82 ASP A O 1
ATOM 656 N N . GLY A 1 83 ? -19.525 -1.894 11.293 1.00 94.88 83 GLY A N 1
ATOM 657 C CA . GLY A 1 83 ? -19.150 -3.107 12.021 1.00 94.88 83 GLY A CA 1
ATOM 658 C C . GLY A 1 83 ? -17.801 -3.696 11.596 1.00 94.88 83 GLY A C 1
ATOM 659 O O . GLY A 1 83 ? -17.601 -4.915 11.673 1.00 94.88 83 GLY A O 1
ATOM 660 N N . PHE A 1 84 ? -16.867 -2.854 11.146 1.00 96.19 84 PHE A N 1
ATOM 661 C CA . PHE A 1 84 ? -15.543 -3.294 10.720 1.00 96.19 84 PHE A CA 1
ATOM 662 C C . PHE A 1 84 ? -14.748 -3.922 11.872 1.00 96.19 84 PHE A C 1
ATOM 664 O O . PHE A 1 84 ? -14.737 -3.443 13.007 1.00 96.19 84 PHE A O 1
ATOM 671 N N . LYS A 1 85 ? -14.021 -5.000 11.560 1.00 97.00 85 LYS A N 1
ATOM 672 C CA . LYS A 1 85 ? -13.160 -5.700 12.519 1.00 97.00 85 LYS A CA 1
ATOM 673 C C . LYS A 1 85 ? -11.713 -5.268 12.347 1.00 97.00 85 LYS A C 1
ATOM 675 O O . LYS A 1 85 ? -11.150 -5.389 11.261 1.00 97.00 85 LYS A O 1
ATOM 680 N N . LEU A 1 86 ? -11.106 -4.820 13.442 1.00 98.06 86 LEU A N 1
ATOM 681 C CA . LEU A 1 86 ? -9.698 -4.448 13.455 1.00 98.06 86 LEU A CA 1
ATOM 682 C C . LEU A 1 86 ? -8.804 -5.675 13.274 1.00 98.06 86 LEU A C 1
ATOM 684 O O . LEU A 1 86 ? -9.029 -6.735 13.861 1.00 98.06 86 LEU A O 1
ATOM 688 N N . SER A 1 87 ? -7.771 -5.492 12.468 1.00 98.19 87 SER A N 1
ATOM 689 C CA . SER A 1 87 ? -6.693 -6.439 12.229 1.00 98.19 87 SER A CA 1
ATOM 690 C C . SER A 1 87 ? -5.430 -5.962 12.937 1.00 98.19 87 SER A C 1
ATOM 692 O O . SER A 1 87 ? -5.172 -4.762 13.035 1.00 98.19 87 SER A O 1
ATOM 694 N N . VAL A 1 88 ? -4.627 -6.905 13.427 1.00 97.31 88 VAL A N 1
ATOM 695 C CA . VAL A 1 88 ? -3.310 -6.591 13.988 1.00 97.31 88 VAL A CA 1
ATOM 696 C C . VAL A 1 88 ? -2.349 -6.345 12.831 1.00 97.31 88 VAL A C 1
ATOM 698 O O . VAL A 1 88 ? -2.214 -7.197 11.954 1.00 97.31 88 VAL A O 1
ATOM 701 N N . TYR A 1 89 ? -1.701 -5.182 12.827 1.00 97.88 89 TYR A N 1
ATOM 702 C CA . TYR A 1 89 ? -0.668 -4.875 11.847 1.00 97.88 89 TYR A CA 1
ATOM 703 C C . TYR A 1 89 ? 0.562 -5.777 12.045 1.00 97.88 89 TYR A C 1
ATOM 705 O O . TYR A 1 89 ? 0.965 -6.080 13.167 1.00 97.88 89 TYR A O 1
ATOM 713 N N . ASP A 1 90 ? 1.170 -6.170 10.929 1.00 97.94 90 ASP A N 1
ATOM 714 C CA . ASP A 1 90 ? 2.368 -7.006 10.863 1.00 97.94 90 ASP A CA 1
ATOM 715 C C . ASP A 1 90 ? 3.271 -6.415 9.781 1.00 97.94 90 ASP A C 1
ATOM 717 O O . ASP A 1 90 ? 2.888 -6.323 8.610 1.00 97.94 90 ASP A O 1
ATOM 721 N N . SER A 1 91 ? 4.459 -5.980 10.189 1.00 96.94 91 SER A N 1
ATOM 722 C CA . SER A 1 91 ? 5.403 -5.299 9.310 1.00 96.94 91 SER A CA 1
ATOM 723 C C . SER A 1 91 ? 6.023 -6.219 8.264 1.00 96.94 91 SER A C 1
ATOM 725 O O . SER A 1 91 ? 6.468 -5.724 7.229 1.00 96.94 91 SER A O 1
ATOM 727 N N . GLU A 1 92 ? 6.048 -7.538 8.468 1.00 97.06 92 GLU A N 1
ATOM 728 C CA . GLU A 1 92 ? 6.534 -8.467 7.445 1.00 97.06 92 GLU A CA 1
ATOM 729 C C . GLU A 1 92 ? 5.510 -8.628 6.319 1.00 97.06 92 GLU A C 1
ATOM 731 O O . GLU A 1 92 ? 5.884 -8.690 5.146 1.00 97.06 92 GLU A O 1
ATOM 736 N N . LYS A 1 93 ? 4.215 -8.592 6.650 1.00 97.50 93 LYS A N 1
ATOM 737 C CA . LYS A 1 93 ? 3.124 -8.631 5.666 1.00 97.50 93 LYS A CA 1
ATOM 738 C C . LYS A 1 93 ? 3.023 -7.354 4.837 1.00 97.50 93 LYS A C 1
ATOM 740 O O . LYS A 1 93 ? 2.549 -7.405 3.708 1.00 97.50 93 LYS A O 1
ATOM 745 N N . ALA A 1 94 ? 3.499 -6.227 5.358 1.00 96.88 94 ALA A N 1
ATOM 746 C CA . ALA A 1 94 ? 3.514 -4.945 4.654 1.00 96.88 94 ALA A CA 1
ATOM 747 C C . ALA A 1 94 ? 4.623 -4.827 3.589 1.00 96.88 94 ALA A C 1
ATOM 749 O O . ALA A 1 94 ? 4.654 -3.853 2.834 1.00 96.88 94 ALA A O 1
ATOM 750 N N . LYS A 1 95 ? 5.548 -5.794 3.515 1.00 93.38 95 LYS A N 1
ATOM 751 C CA . LYS A 1 95 ? 6.678 -5.752 2.578 1.00 93.38 95 LYS A CA 1
ATOM 752 C C . LYS A 1 95 ? 6.299 -6.406 1.250 1.00 93.38 95 LYS A C 1
ATOM 754 O O . LYS A 1 95 ? 6.151 -7.631 1.217 1.00 93.38 95 LYS A O 1
ATOM 759 N N . PRO A 1 96 ? 6.201 -5.646 0.143 1.00 89.25 96 PRO A N 1
ATOM 760 C CA . PRO A 1 96 ? 5.960 -6.247 -1.159 1.00 89.25 96 PRO A CA 1
ATOM 761 C C . PRO A 1 96 ? 7.086 -7.225 -1.514 1.00 89.25 96 PRO A C 1
ATOM 763 O O . PRO A 1 96 ? 8.239 -7.024 -1.099 1.00 89.25 96 PRO A O 1
ATOM 766 N N . PRO A 1 97 ? 6.797 -8.274 -2.307 1.00 84.06 97 PRO A N 1
ATOM 767 C CA . PRO A 1 97 ? 7.828 -9.154 -2.818 1.00 84.06 97 PRO A CA 1
ATOM 768 C C . PRO A 1 97 ? 8.878 -8.297 -3.510 1.00 84.06 97 PRO A C 1
ATOM 770 O O . PRO A 1 97 ? 8.542 -7.426 -4.317 1.00 84.06 97 PRO A O 1
ATOM 773 N N . LYS A 1 98 ? 10.158 -8.539 -3.208 1.00 71.00 98 LYS A N 1
ATOM 774 C CA . LYS A 1 98 ? 11.237 -7.885 -3.947 1.00 71.00 98 LYS A CA 1
ATOM 775 C C . LYS A 1 98 ? 10.984 -8.153 -5.420 1.00 71.00 98 LYS A C 1
ATOM 777 O O . LYS A 1 98 ? 10.971 -9.317 -5.828 1.00 71.00 98 LYS A O 1
ATOM 782 N N . LEU A 1 99 ? 10.780 -7.088 -6.197 1.00 59.00 99 LEU A N 1
ATOM 783 C CA . LEU A 1 99 ? 10.731 -7.194 -7.645 1.00 59.00 99 LEU A CA 1
ATOM 784 C C . LEU A 1 99 ? 11.959 -8.007 -8.045 1.00 59.00 99 LEU A C 1
ATOM 786 O O . LEU A 1 99 ? 13.095 -7.607 -7.761 1.00 59.00 99 LEU A O 1
ATOM 790 N N . LYS A 1 100 ? 11.744 -9.191 -8.634 1.00 51.50 100 LYS A N 1
ATOM 791 C CA . LYS A 1 100 ? 12.839 -9.919 -9.276 1.00 51.50 100 LYS A CA 1
ATOM 792 C C . LYS A 1 100 ? 13.467 -8.900 -10.205 1.00 51.50 100 LYS A C 1
ATOM 794 O O . LYS A 1 100 ? 12.727 -8.359 -11.021 1.00 51.50 100 LYS A O 1
ATOM 799 N N . LYS A 1 101 ? 14.758 -8.588 -10.010 1.00 46.06 101 LYS A N 1
ATOM 800 C CA . LYS A 1 101 ? 15.498 -7.606 -10.811 1.00 46.06 101 LYS A CA 1
ATOM 801 C C . LYS A 1 101 ? 15.111 -7.828 -12.268 1.00 46.06 101 LYS A C 1
ATOM 803 O O . LYS A 1 101 ? 15.558 -8.796 -12.878 1.00 46.06 101 LYS A O 1
ATOM 808 N N . ARG A 1 102 ? 14.208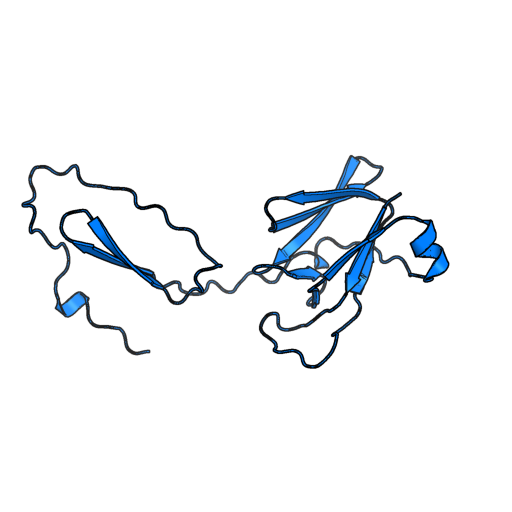 -6.999 -12.794 1.00 52.66 102 ARG A N 1
ATOM 809 C CA . ARG A 1 102 ? 13.896 -7.042 -14.211 1.00 52.66 102 ARG A CA 1
ATOM 810 C C . ARG A 1 102 ? 15.136 -6.464 -14.853 1.00 52.66 102 ARG A C 1
ATOM 812 O O . ARG A 1 102 ? 15.609 -5.406 -14.442 1.00 52.66 102 ARG A O 1
ATOM 819 N N . GLN A 1 103 ? 15.721 -7.206 -15.778 1.00 44.72 103 GLN A N 1
ATOM 820 C CA . GLN A 1 103 ? 16.797 -6.667 -16.582 1.00 44.72 103 GLN A CA 1
ATOM 821 C C . GLN A 1 103 ? 16.175 -5.526 -17.397 1.00 44.72 103 GLN A C 1
ATOM 823 O O . GLN A 1 103 ? 15.370 -5.756 -18.300 1.00 44.72 103 GLN A O 1
ATOM 828 N N . ALA A 1 104 ? 16.448 -4.294 -16.981 1.00 52.91 104 ALA A N 1
ATOM 829 C CA . ALA A 1 104 ? 16.056 -3.112 -17.720 1.00 52.91 104 ALA A CA 1
ATOM 830 C C . ALA A 1 104 ? 17.040 -2.968 -18.877 1.00 52.91 104 ALA A C 1
ATOM 832 O O . ALA A 1 104 ? 18.253 -2.933 -18.656 1.00 52.91 104 ALA A O 1
ATOM 833 N N . LYS A 1 105 ? 16.526 -2.921 -20.105 1.00 47.44 105 LYS A N 1
ATOM 834 C CA . LYS A 1 105 ? 17.319 -2.507 -21.262 1.00 47.44 105 LYS A CA 1
ATOM 835 C C . LYS A 1 105 ? 16.885 -1.092 -21.597 1.00 47.44 105 LYS A C 1
ATOM 837 O O . LYS A 1 105 ? 15.762 -0.889 -22.045 1.00 47.44 105 LYS A O 1
ATOM 842 N N . ILE A 1 106 ? 17.769 -0.139 -21.336 1.00 58.84 106 ILE A N 1
ATOM 843 C CA . ILE A 1 106 ? 17.593 1.260 -21.714 1.00 58.84 106 ILE A CA 1
ATOM 844 C C . ILE A 1 106 ? 18.479 1.486 -22.932 1.00 58.84 106 ILE A C 1
ATOM 846 O O . ILE A 1 106 ? 19.682 1.232 -22.872 1.00 58.84 106 ILE A O 1
ATOM 850 N N . ILE A 1 107 ? 17.880 1.929 -24.031 1.00 52.91 107 ILE A N 1
ATOM 851 C CA . ILE A 1 107 ? 18.598 2.334 -25.238 1.00 52.91 107 ILE A CA 1
ATOM 852 C C . ILE A 1 107 ? 18.415 3.843 -25.370 1.00 52.91 107 ILE A C 1
ATOM 854 O O . ILE A 1 107 ? 17.285 4.322 -25.481 1.00 52.91 107 ILE A O 1
ATOM 858 N N . VAL A 1 108 ? 19.525 4.579 -25.330 1.00 59.59 108 VAL A N 1
ATOM 859 C CA . VAL A 1 108 ? 19.561 6.040 -25.464 1.00 59.59 108 VAL A CA 1
ATOM 860 C C . VAL A 1 108 ? 20.144 6.378 -26.830 1.00 59.59 108 VAL A C 1
ATOM 862 O O . VAL A 1 108 ? 21.247 5.939 -27.153 1.00 59.59 108 VAL A O 1
ATOM 865 N N . TYR A 1 109 ? 19.421 7.156 -27.631 1.00 46.22 109 TYR A N 1
ATOM 866 C CA . TYR A 1 109 ? 19.905 7.629 -28.927 1.00 46.22 109 TYR A CA 1
ATOM 867 C C . TYR A 1 109 ? 20.460 9.043 -28.775 1.00 46.22 109 TYR A C 1
ATOM 869 O O . TYR A 1 109 ? 19.700 9.966 -28.496 1.00 46.22 109 TYR A O 1
ATOM 877 N N . ILE A 1 110 ? 21.765 9.233 -28.981 1.00 54.06 110 ILE A N 1
ATOM 878 C CA . ILE A 1 110 ? 22.425 10.547 -28.906 1.00 54.06 110 ILE A CA 1
ATOM 879 C C . ILE A 1 110 ? 22.972 10.913 -30.286 1.00 54.06 110 ILE A C 1
ATOM 881 O O . ILE A 1 110 ? 23.613 10.091 -30.940 1.00 54.06 110 ILE A O 1
ATOM 885 N N . LYS A 1 111 ? 22.717 12.146 -30.737 1.00 43.94 111 LYS A N 1
ATOM 886 C CA . LYS A 1 111 ? 23.276 12.702 -31.977 1.00 43.94 111 LYS A CA 1
ATOM 887 C C . LYS A 1 111 ? 23.818 14.104 -31.702 1.00 43.94 111 LYS A C 1
ATOM 889 O O . LYS A 1 111 ? 23.033 14.991 -31.381 1.00 43.94 111 LYS A O 1
ATOM 894 N N . GLY A 1 112 ? 25.135 14.286 -31.839 1.00 54.44 112 GLY A N 1
ATOM 895 C CA . GLY A 1 112 ? 25.815 15.569 -31.608 1.00 54.44 112 GLY A CA 1
ATOM 896 C C . GLY A 1 112 ? 25.535 16.156 -30.219 1.00 54.44 112 GLY A C 1
ATOM 897 O O . GLY A 1 112 ? 25.044 17.274 -30.129 1.00 54.44 112 GLY A O 1
ATOM 898 N N . GLY A 1 113 ? 25.699 15.358 -29.158 1.00 58.41 113 GLY A N 1
ATOM 899 C CA . GLY A 1 113 ? 25.442 15.773 -27.767 1.00 58.41 113 GLY A CA 1
ATOM 900 C C . GLY A 1 113 ? 23.965 15.826 -27.346 1.00 58.41 113 GLY A C 1
ATOM 901 O O . GLY A 1 113 ? 23.656 15.877 -26.159 1.00 58.41 113 GLY A O 1
ATOM 902 N N . VAL A 1 114 ? 23.014 15.739 -28.283 1.00 53.47 114 VAL A N 1
ATOM 903 C CA . VAL A 1 114 ? 21.578 15.826 -27.970 1.00 53.47 114 VAL A CA 1
ATOM 904 C C . VAL A 1 114 ? 20.937 14.440 -27.969 1.00 53.47 114 VAL A C 1
ATOM 906 O O . VAL A 1 114 ? 20.938 13.750 -28.995 1.00 53.47 114 VAL A O 1
ATOM 909 N N . CYS A 1 115 ? 20.337 14.044 -26.840 1.00 59.28 115 CYS A N 1
ATOM 910 C CA . CYS A 1 115 ? 19.478 12.861 -26.785 1.00 59.28 115 CYS A CA 1
ATOM 911 C C . CYS A 1 115 ? 18.235 13.078 -27.652 1.00 59.28 115 CYS A C 1
ATOM 913 O O . CYS A 1 115 ? 17.461 14.010 -27.437 1.00 59.28 115 CYS A O 1
ATOM 915 N N . GLN A 1 116 ? 18.074 12.218 -28.647 1.00 55.09 116 GLN A N 1
ATOM 916 C CA . GLN A 1 116 ? 16.991 12.270 -29.619 1.00 55.09 116 GLN A CA 1
ATOM 917 C C . GLN A 1 116 ? 15.789 11.433 -29.174 1.00 55.09 116 GLN A C 1
ATOM 919 O O . GLN A 1 116 ? 14.655 11.807 -29.457 1.00 55.09 116 GLN A O 1
ATOM 924 N N . ASP A 1 117 ? 16.033 10.293 -28.518 1.00 54.22 117 ASP A N 1
ATOM 925 C CA . ASP A 1 117 ? 14.995 9.338 -28.119 1.00 54.22 117 ASP A CA 1
ATOM 926 C C . ASP A 1 117 ? 15.511 8.397 -27.013 1.00 54.22 117 ASP A C 1
ATOM 928 O O . ASP A 1 117 ? 16.706 8.076 -26.962 1.00 54.22 117 ASP A O 1
ATOM 932 N N . VAL A 1 118 ? 14.612 7.919 -26.149 1.00 57.53 118 VAL A N 1
ATOM 933 C CA . VAL A 1 118 ? 14.917 6.907 -25.127 1.00 57.53 118 VAL A CA 1
ATOM 934 C C . VAL A 1 118 ? 13.884 5.792 -25.210 1.00 57.53 118 VAL A C 1
ATOM 936 O O . VAL A 1 118 ? 12.689 6.014 -25.024 1.00 57.53 118 VAL A O 1
ATOM 939 N N . LYS A 1 119 ? 14.352 4.564 -25.445 1.00 56.03 119 LYS A N 1
ATOM 940 C CA . LYS A 1 119 ? 13.499 3.372 -25.499 1.00 56.03 119 LYS A CA 1
ATOM 941 C C . LYS A 1 119 ? 13.821 2.426 -24.361 1.00 56.03 119 LYS A C 1
ATOM 943 O O . LYS A 1 119 ? 14.979 2.217 -24.004 1.00 56.03 119 LYS A O 1
ATOM 948 N N . THR A 1 120 ? 12.778 1.818 -23.821 1.00 58.88 120 THR A N 1
ATOM 949 C CA . THR A 1 120 ? 12.873 0.896 -22.693 1.00 58.88 120 THR A CA 1
ATOM 950 C C . THR A 1 120 ? 11.811 -0.193 -22.792 1.00 58.88 120 THR A C 1
ATOM 952 O O . THR A 1 120 ? 10.799 -0.035 -23.476 1.00 58.88 120 THR A O 1
ATOM 955 N N . ASN A 1 121 ? 12.019 -1.285 -22.061 1.00 58.56 121 ASN A N 1
ATOM 956 C CA . ASN A 1 121 ? 10.994 -2.289 -21.772 1.00 58.56 121 ASN A CA 1
ATOM 957 C C . ASN A 1 121 ? 10.174 -1.968 -20.501 1.00 58.56 121 ASN A C 1
ATOM 959 O O . ASN A 1 121 ? 9.464 -2.837 -19.992 1.00 58.56 121 ASN A O 1
ATOM 963 N N . ILE A 1 122 ? 10.293 -0.746 -19.972 1.00 56.31 122 ILE A N 1
ATOM 964 C CA . ILE A 1 122 ? 9.598 -0.251 -18.779 1.00 56.31 122 ILE A CA 1
ATOM 965 C C . ILE A 1 122 ? 8.479 0.724 -19.204 1.00 56.31 122 ILE A C 1
ATOM 967 O O . ILE A 1 122 ? 8.745 1.648 -19.968 1.00 56.31 122 ILE A O 1
ATOM 971 N N . PRO A 1 123 ? 7.227 0.574 -18.729 1.00 57.38 123 PRO A N 1
ATOM 972 C CA . PRO A 1 123 ? 6.158 1.528 -19.037 1.00 57.38 123 PRO A CA 1
ATOM 973 C C . PRO A 1 123 ? 6.537 2.968 -18.658 1.00 57.38 123 PRO A C 1
ATOM 975 O O . PRO A 1 123 ? 7.124 3.179 -17.602 1.00 57.38 123 PRO A O 1
ATOM 978 N N . ASN A 1 124 ? 6.162 3.963 -19.474 1.00 54.09 124 ASN A N 1
ATOM 979 C CA . ASN A 1 124 ? 6.554 5.375 -19.294 1.00 54.09 124 ASN A CA 1
ATOM 980 C C . ASN A 1 124 ? 6.247 5.966 -17.907 1.00 54.09 124 ASN A C 1
ATOM 982 O O . ASN A 1 124 ? 6.942 6.869 -17.471 1.00 54.09 124 ASN A O 1
ATOM 986 N N . HIS A 1 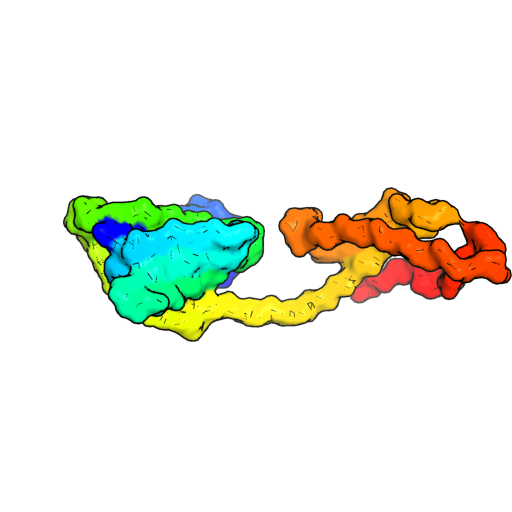125 ? 5.243 5.453 -17.195 1.00 56.94 125 HIS A N 1
ATOM 987 C CA . HIS A 1 125 ? 4.887 5.917 -15.851 1.00 56.94 125 HIS A CA 1
ATOM 988 C C . HIS A 1 125 ? 5.755 5.313 -14.730 1.00 56.94 125 HIS A C 1
ATOM 990 O O . HIS A 1 125 ? 5.605 5.686 -13.573 1.00 56.94 125 HIS A O 1
ATOM 996 N N . CYS A 1 126 ? 6.637 4.356 -15.039 1.00 46.09 126 CYS A N 1
ATOM 997 C CA . CYS A 1 126 ? 7.447 3.633 -14.053 1.00 46.09 126 CYS A CA 1
ATOM 998 C C . CYS A 1 126 ? 8.898 4.140 -13.935 1.00 46.09 126 CYS A C 1
ATOM 1000 O O . CYS A 1 126 ? 9.705 3.486 -13.271 1.00 46.09 126 CYS A O 1
ATOM 1002 N N . TRP A 1 127 ? 9.271 5.231 -14.608 1.00 53.22 127 TRP A N 1
ATOM 1003 C CA . TRP A 1 127 ? 10.645 5.740 -14.630 1.00 53.22 127 TRP A CA 1
ATOM 1004 C C . TRP A 1 127 ? 10.692 7.223 -15.023 1.00 53.22 127 TRP A C 1
ATOM 1006 O O . TRP A 1 127 ? 9.955 7.665 -15.899 1.00 53.22 127 TRP A O 1
ATOM 1016 N N . GLU A 1 128 ? 11.587 7.976 -14.384 1.00 42.78 128 GLU A N 1
ATOM 1017 C CA . GLU A 1 128 ? 11.948 9.352 -14.743 1.00 42.78 128 GLU A CA 1
ATOM 1018 C C . GLU A 1 128 ? 13.405 9.358 -15.229 1.00 42.78 128 GLU A C 1
ATOM 1020 O O . GLU A 1 128 ? 14.253 8.676 -14.646 1.00 42.78 128 GLU A O 1
ATOM 1025 N N . TYR A 1 129 ? 13.716 10.103 -16.293 1.00 52.31 129 TYR A N 1
ATOM 1026 C CA . TYR A 1 129 ? 15.092 10.289 -16.765 1.00 52.31 129 TYR A CA 1
ATOM 1027 C C . TYR A 1 129 ? 15.485 11.769 -16.722 1.00 52.31 129 TYR A C 1
ATOM 1029 O O . TYR A 1 129 ? 14.669 12.650 -16.979 1.00 52.31 129 TYR A O 1
ATOM 1037 N N . ALA A 1 130 ? 16.760 12.031 -16.435 1.00 36.34 130 ALA A N 1
ATOM 1038 C CA . ALA A 1 130 ? 17.394 13.331 -16.613 1.00 36.34 130 ALA A CA 1
ATOM 1039 C C . ALA A 1 130 ? 18.561 13.157 -17.591 1.00 36.34 130 ALA A C 1
ATOM 1041 O O . ALA A 1 130 ? 19.376 12.248 -17.434 1.00 36.34 130 ALA A O 1
ATOM 1042 N N . LEU A 1 131 ? 18.626 14.003 -18.617 1.00 44.06 131 LEU A N 1
ATOM 1043 C CA . LEU A 1 131 ? 19.770 14.051 -19.521 1.00 44.06 131 LEU A CA 1
ATOM 1044 C C . LEU A 1 131 ? 20.893 14.815 -18.818 1.00 44.06 131 LEU A C 1
ATOM 1046 O O . LEU A 1 131 ? 20.740 16.000 -18.533 1.00 44.06 131 LEU A O 1
ATOM 1050 N N . VAL A 1 132 ? 21.993 14.129 -18.512 1.00 36.28 132 VAL A N 1
ATOM 1051 C CA . VAL A 1 132 ? 23.219 14.754 -18.005 1.00 36.28 132 VAL A CA 1
ATOM 1052 C C . VAL A 1 132 ? 24.204 14.787 -19.165 1.00 36.28 132 VAL A C 1
ATOM 1054 O O . VAL A 1 132 ? 24.663 13.739 -19.614 1.00 36.28 132 VAL A O 1
ATOM 1057 N N . ASP A 1 133 ? 24.453 15.986 -19.681 1.00 42.41 133 ASP A N 1
ATOM 1058 C CA . ASP A 1 133 ? 25.455 16.242 -20.711 1.00 42.41 133 ASP A CA 1
ATOM 1059 C C . ASP A 1 133 ? 26.857 15.955 -20.143 1.00 42.41 133 ASP A C 1
ATOM 1061 O O . ASP A 1 133 ? 27.206 16.448 -19.067 1.00 42.41 133 ASP A O 1
ATOM 1065 N N . TYR A 1 134 ? 27.622 15.104 -20.827 1.00 40.81 134 TYR A N 1
ATOM 1066 C CA . TYR A 1 134 ? 28.966 14.671 -20.429 1.00 40.81 134 TYR A CA 1
ATOM 1067 C C . TYR A 1 134 ? 30.036 15.101 -21.442 1.00 40.81 134 TYR A C 1
ATOM 1069 O O . TYR A 1 134 ? 31.131 14.536 -21.436 1.00 40.81 134 TYR A O 1
ATOM 1077 N N . ASP A 1 135 ? 29.760 16.094 -22.292 1.00 45.19 135 ASP A N 1
ATOM 1078 C CA . ASP A 1 135 ? 30.786 16.631 -23.184 1.00 45.19 135 ASP A CA 1
ATOM 1079 C C . ASP A 1 135 ? 31.792 17.488 -22.402 1.00 45.19 135 ASP A C 1
ATOM 1081 O O . ASP A 1 135 ? 31.503 18.600 -21.959 1.00 45.19 135 ASP A O 1
ATOM 1085 N N . ASN A 1 136 ? 32.989 16.941 -22.185 1.00 45.16 136 ASN A N 1
ATOM 1086 C CA . ASN A 1 136 ? 34.161 17.707 -21.757 1.00 45.16 136 ASN A CA 1
ATOM 1087 C C . ASN A 1 136 ? 35.488 17.022 -22.144 1.00 45.16 136 ASN A C 1
ATOM 1089 O O . ASN A 1 136 ? 36.497 17.240 -21.473 1.00 45.16 136 ASN A O 1
ATOM 1093 N N . ASP A 1 137 ? 35.512 16.204 -23.205 1.00 52.44 137 ASP A N 1
ATOM 1094 C CA . ASP A 1 137 ? 36.778 15.770 -23.813 1.00 52.44 137 ASP A CA 1
ATOM 1095 C C . ASP A 1 137 ? 37.005 16.521 -25.139 1.00 52.44 137 ASP A C 1
ATOM 1097 O O . ASP A 1 137 ? 36.481 16.116 -26.178 1.00 52.44 137 ASP A O 1
ATOM 1101 N N . PRO A 1 138 ? 37.740 17.648 -25.113 1.00 56.56 138 PRO A N 1
ATOM 1102 C CA . PRO A 1 138 ? 37.944 18.510 -26.276 1.00 56.56 138 PRO A CA 1
ATOM 1103 C C . PRO A 1 138 ? 38.841 17.888 -27.359 1.00 56.56 138 PRO A C 1
ATOM 1105 O O . PRO A 1 138 ? 39.020 18.504 -28.411 1.00 56.56 138 PRO A O 1
ATOM 1108 N N . ASP A 1 139 ? 39.425 16.711 -27.112 1.00 61.09 139 ASP A N 1
ATOM 1109 C CA . ASP A 1 139 ? 40.349 16.052 -28.039 1.00 61.09 139 ASP A CA 1
ATOM 1110 C C . ASP A 1 139 ? 39.646 15.079 -29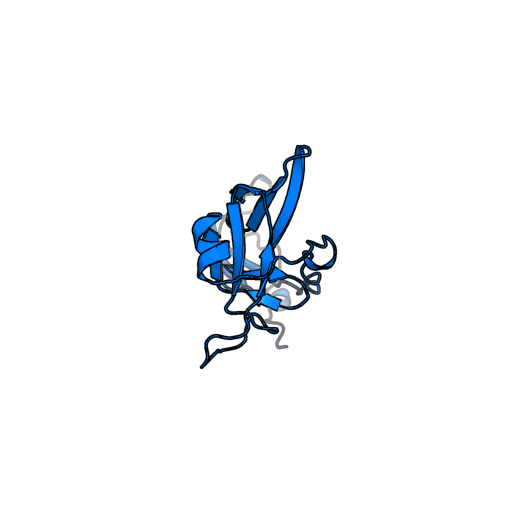.008 1.00 61.09 139 ASP A C 1
ATOM 1112 O O . ASP A 1 139 ? 40.281 14.559 -29.934 1.00 61.09 139 ASP A O 1
ATOM 1116 N N . LEU A 1 140 ? 38.340 14.836 -28.840 1.00 55.41 140 LEU A N 1
ATOM 1117 C CA . LEU A 1 140 ? 3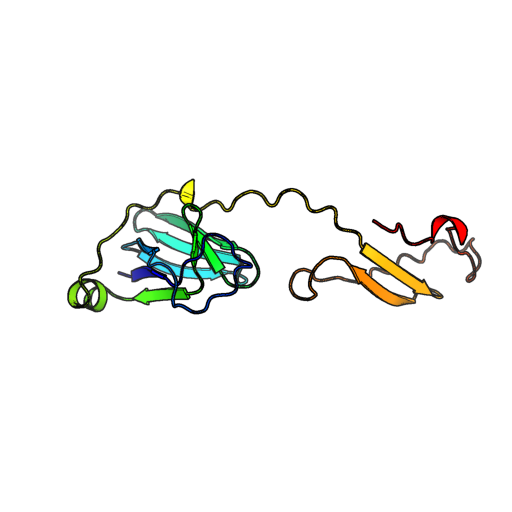7.553 13.984 -29.733 1.00 55.41 140 LEU A CA 1
ATOM 1118 C C . LEU A 1 140 ? 36.749 14.822 -30.743 1.00 55.41 140 LEU A C 1
ATOM 1120 O O . LEU A 1 140 ? 36.168 15.840 -30.380 1.00 55.41 140 LEU A O 1
ATOM 1124 N N . PRO A 1 141 ? 36.700 14.419 -32.027 1.00 58.47 141 PRO A N 1
ATOM 1125 C CA . PRO A 1 141 ? 35.919 15.130 -33.034 1.00 58.47 141 PRO A CA 1
ATOM 1126 C C . PRO A 1 141 ? 34.413 14.953 -32.796 1.00 58.47 141 PRO A C 1
ATOM 1128 O O . PRO A 1 141 ? 33.976 13.870 -32.417 1.00 58.47 141 PRO A O 1
ATOM 1131 N N . ASP A 1 142 ? 33.614 15.968 -33.138 1.00 53.44 142 ASP A N 1
ATOM 1132 C CA . ASP A 1 142 ? 32.145 16.004 -32.963 1.00 53.44 142 ASP A CA 1
ATOM 1133 C C . ASP A 1 14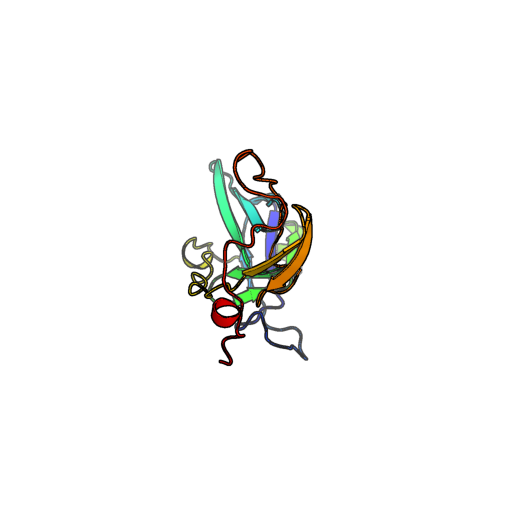2 ? 31.387 14.807 -33.582 1.00 53.44 142 ASP A C 1
ATOM 1135 O O . ASP A 1 142 ? 30.247 14.507 -33.222 1.00 53.44 142 ASP A O 1
ATOM 1139 N N . GLU A 1 143 ? 32.004 14.119 -34.545 1.00 55.03 143 GLU A N 1
ATOM 1140 C CA . GLU A 1 143 ? 31.449 12.948 -35.236 1.00 55.03 143 GLU A CA 1
ATOM 1141 C C . GLU A 1 143 ? 31.892 11.608 -34.621 1.00 55.03 143 GLU A C 1
ATOM 1143 O O . GLU A 1 143 ? 31.587 10.542 -35.163 1.00 55.03 143 GLU A O 1
ATOM 1148 N N . TYR A 1 144 ? 32.622 11.631 -33.503 1.00 56.28 144 TYR A N 1
ATOM 1149 C CA . TYR A 1 144 ? 33.075 10.425 -32.822 1.00 56.28 144 TYR A CA 1
ATOM 1150 C C . TYR A 1 144 ? 31.881 9.639 -32.267 1.00 56.28 144 TYR A C 1
ATOM 1152 O O . TYR A 1 144 ? 31.219 10.038 -31.310 1.00 56.28 144 TYR A O 1
ATOM 1160 N N . VAL A 1 145 ? 31.616 8.481 -32.870 1.00 54.06 145 VAL A N 1
ATOM 1161 C CA . VAL A 1 145 ? 30.636 7.514 -32.376 1.00 54.06 145 VAL A CA 1
ATOM 1162 C C . VAL A 1 145 ? 31.408 6.403 -31.654 1.00 54.06 145 VAL A C 1
ATOM 1164 O O . VAL A 1 145 ? 32.111 5.643 -32.319 1.00 54.06 145 VAL A O 1
ATOM 1167 N N . PRO A 1 146 ? 31.298 6.269 -30.319 1.00 51.50 146 PRO A N 1
ATOM 1168 C CA . PRO A 1 146 ? 32.103 5.323 -29.535 1.00 51.50 146 PRO A CA 1
ATOM 1169 C C . PRO A 1 146 ? 31.761 3.838 -29.750 1.00 51.50 146 PRO A C 1
ATOM 1171 O O . PRO A 1 146 ? 32.368 2.982 -29.112 1.00 51.50 146 PRO A O 1
ATOM 1174 N N . PHE A 1 147 ? 30.804 3.518 -30.625 1.00 45.50 147 PHE A N 1
ATOM 1175 C CA . PHE A 1 147 ? 30.313 2.160 -30.862 1.00 45.50 147 PHE A CA 1
ATOM 1176 C C . PHE A 1 147 ? 30.173 1.888 -32.364 1.00 45.50 147 PHE A C 1
ATOM 1178 O O . PHE A 1 147 ? 29.749 2.760 -33.129 1.00 45.50 147 PHE A O 1
ATOM 1185 N N . SER A 1 148 ? 30.500 0.672 -32.795 1.00 46.59 148 SER A N 1
ATOM 1186 C CA . SER A 1 148 ? 30.333 0.234 -34.184 1.00 46.59 148 SER A CA 1
ATOM 1187 C C . SER A 1 148 ? 28.879 -0.158 -34.480 1.00 46.59 148 SER A C 1
ATOM 1189 O O . SER A 1 148 ? 28.144 -0.597 -33.600 1.00 46.59 148 SER A O 1
ATOM 1191 N N . LYS A 1 149 ? 28.444 -0.022 -35.740 1.00 45.59 149 LYS A N 1
ATOM 1192 C CA . LYS A 1 149 ? 27.074 -0.363 -36.173 1.00 45.59 149 LYS A CA 1
ATOM 1193 C C . LYS A 1 149 ? 26.706 -1.830 -35.891 1.00 45.59 149 LYS A C 1
ATOM 1195 O O . LYS A 1 149 ? 25.546 -2.120 -35.625 1.00 45.59 149 LYS A O 1
ATOM 1200 N N . ASP A 1 150 ? 27.692 -2.722 -35.897 1.00 46.00 150 ASP A N 1
ATOM 1201 C CA . ASP A 1 150 ? 27.514 -4.155 -35.635 1.00 46.00 150 ASP A CA 1
ATOM 1202 C C . ASP A 1 150 ? 27.276 -4.453 -34.139 1.00 46.00 150 ASP A C 1
ATOM 1204 O O . ASP A 1 150 ? 26.672 -5.465 -33.792 1.00 46.00 150 ASP A O 1
ATOM 1208 N N . GLU A 1 151 ? 27.669 -3.541 -33.241 1.00 43.34 151 GLU A N 1
ATOM 1209 C CA . GLU A 1 151 ? 27.327 -3.577 -31.808 1.00 43.34 151 GLU A CA 1
ATOM 1210 C C . GLU A 1 151 ? 25.919 -3.013 -31.524 1.00 43.34 151 GLU A C 1
ATOM 1212 O O . GLU A 1 151 ? 25.445 -3.073 -30.388 1.00 43.34 151 GLU A O 1
ATOM 1217 N N . MET A 1 152 ? 25.237 -2.478 -32.549 1.00 41.88 152 MET A N 1
ATOM 1218 C CA . MET A 1 152 ? 23.912 -1.843 -32.465 1.00 41.88 152 MET A CA 1
ATOM 1219 C C . MET A 1 152 ? 22.762 -2.725 -32.983 1.00 41.88 152 MET A C 1
ATOM 1221 O O . MET A 1 152 ? 21.629 -2.245 -33.086 1.00 41.88 152 MET A O 1
ATOM 1225 N N . GLU A 1 153 ? 23.012 -3.994 -33.318 1.00 36.91 153 GLU A N 1
ATOM 1226 C CA . GLU A 1 153 ? 21.943 -4.909 -33.734 1.00 36.91 153 GLU A CA 1
ATOM 1227 C C . GLU A 1 153 ? 20.944 -5.150 -32.582 1.00 36.91 153 GLU A C 1
ATOM 1229 O O . GLU A 1 153 ? 21.348 -5.413 -31.441 1.00 36.91 153 GLU A O 1
ATOM 1234 N N . PRO A 1 154 ? 19.621 -5.086 -32.837 1.00 39.91 154 PRO A N 1
ATOM 1235 C CA . PRO A 1 154 ? 18.627 -5.466 -31.849 1.00 39.91 154 PRO A CA 1
ATOM 1236 C C . PRO A 1 154 ? 18.834 -6.933 -31.471 1.00 39.91 154 PRO A C 1
ATOM 1238 O O . PRO A 1 154 ? 18.730 -7.826 -32.310 1.00 39.91 154 PRO A O 1
ATOM 1241 N N . LEU A 1 155 ? 19.074 -7.200 -30.187 1.00 36.47 155 LEU A N 1
ATOM 1242 C CA . LEU A 1 155 ? 18.940 -8.552 -29.652 1.00 36.47 155 LEU A CA 1
ATOM 1243 C C . LEU A 1 155 ? 17.463 -8.952 -29.761 1.00 36.47 155 LEU A C 1
ATOM 1245 O O . LEU A 1 155 ? 16.661 -8.615 -28.886 1.00 36.47 155 LEU A O 1
ATOM 1249 N N . PHE A 1 156 ? 17.103 -9.626 -30.853 1.00 34.03 156 PHE A N 1
ATOM 1250 C CA . PHE A 1 156 ? 15.868 -10.394 -30.927 1.00 34.03 156 PHE A CA 1
ATOM 1251 C C . PHE A 1 156 ? 15.938 -11.494 -29.855 1.00 34.03 156 PHE A C 1
ATOM 1253 O O . PHE A 1 156 ? 16.970 -12.145 -29.709 1.00 34.03 156 PHE A O 1
ATOM 1260 N N . LEU A 1 157 ? 14.859 -11.568 -29.069 1.00 37.28 157 LEU A N 1
ATOM 1261 C CA . LEU A 1 157 ? 14.679 -12.267 -27.786 1.00 37.28 157 LEU A CA 1
ATOM 1262 C C . LEU A 1 157 ? 15.408 -13.607 -27.619 1.00 37.28 157 LEU A C 1
ATOM 1264 O O . LEU A 1 157 ? 15.211 -14.502 -28.469 1.00 37.28 157 LEU A O 1
#

Foldseek 3Di:
DKKKWFFQKDLDPPDDDPDSHGTDAIADDFPDWDQDPLFKIWTHDPVRDIAIAGQPDNAFTFFQSITGNDMDMDDPVCCVVVVHDHDDDDNVRRDDDPDPPDPKDWDWDDQLQDTPDIDIPDPPSPDDDDDDRDPDDPVDDSPDDPDDVVNVDDPDD

Sequence (157 aa):
MLYLRLFHGRTDPAQDMDDWGSDGPVFGPYLFCHTTYNCSLRLGRSDDGCDELTIAGPDMVYYDGVYYGDWSVFGEAELKEDGFKLSVYDSEKAKPPKLKKRQAKIIVYIKGGVCQDVKTNIPNHCWEYALVDYDNDPDLPDEYVPFSKDEMEPLFL

Secondary structure (DSSP, 8-state):
-EEEEEEEEESSTT---SS--B---EEEEESEEEEETTTEEEEE-TTS-EEEEEEETTTEEEETTEEEEEEEEE-HHHHHHTTPPB----TTTTSPPPPP-----EEEEEETTEEEEEEESS-GGG-----------TTS-TT--SS-GGGG-----

pLDDT: mean 77.46, std 22.19, range [34.03, 98.62]